Protein AF-A0A7V3WL58-F1 (afdb_monomer)

Structure (mmCIF, N/CA/C/O backbone):
data_AF-A0A7V3WL58-F1
#
_entry.id   AF-A0A7V3WL58-F1
#
loop_
_atom_site.group_PDB
_atom_site.id
_atom_site.type_symbol
_atom_site.label_atom_id
_atom_site.label_alt_id
_atom_site.label_comp_id
_atom_site.label_asym_id
_atom_site.label_entity_id
_atom_site.label_seq_id
_atom_site.pdbx_PDB_ins_code
_atom_site.Cartn_x
_atom_site.Cartn_y
_atom_site.Cartn_z
_atom_site.occupancy
_atom_site.B_iso_or_equiv
_atom_site.auth_seq_id
_atom_site.auth_comp_id
_atom_site.auth_asym_id
_atom_site.auth_atom_id
_atom_site.pdbx_PDB_model_num
ATOM 1 N N . ARG A 1 1 ? -22.815 6.608 0.522 1.00 66.00 1 ARG A N 1
ATOM 2 C CA . ARG A 1 1 ? -21.906 5.431 0.589 1.00 66.00 1 ARG A CA 1
ATOM 3 C C . ARG A 1 1 ? -20.688 5.602 -0.325 1.00 66.00 1 ARG A C 1
ATOM 5 O O . ARG A 1 1 ? -19.586 5.426 0.164 1.00 66.00 1 ARG A O 1
ATOM 12 N N . PHE A 1 2 ? -20.859 6.045 -1.577 1.00 77.19 2 PHE A N 1
ATOM 13 C CA . PHE A 1 2 ? -19.754 6.293 -2.523 1.00 77.19 2 PHE A CA 1
ATOM 14 C C . PHE A 1 2 ? -18.771 7.407 -2.121 1.00 77.19 2 PHE A C 1
ATOM 16 O O . PHE A 1 2 ? -17.577 7.251 -2.339 1.00 77.19 2 PHE A O 1
ATOM 23 N N . LEU A 1 3 ? -19.230 8.479 -1.459 1.00 82.94 3 LEU A N 1
ATOM 24 C CA . LEU A 1 3 ? -18.345 9.570 -1.007 1.00 82.94 3 LEU A CA 1
ATOM 25 C C . LEU A 1 3 ? -17.207 9.081 -0.095 1.00 82.94 3 LEU A C 1
ATOM 27 O O . LEU A 1 3 ? -16.064 9.484 -0.263 1.00 82.94 3 LEU A O 1
ATOM 31 N N . TRP A 1 4 ? -17.497 8.147 0.813 1.00 80.75 4 TRP A N 1
ATOM 32 C CA . TRP A 1 4 ? -16.501 7.554 1.714 1.00 80.75 4 TRP A CA 1
ATOM 33 C C . TRP A 1 4 ? -15.474 6.678 0.978 1.00 80.75 4 TRP A C 1
ATOM 35 O O . TRP A 1 4 ? -14.332 6.566 1.408 1.00 80.75 4 TRP A O 1
ATOM 45 N N . VAL A 1 5 ? -15.875 6.072 -0.144 1.00 82.06 5 VAL A N 1
ATOM 46 C CA . VAL A 1 5 ? -15.001 5.259 -1.007 1.00 82.06 5 VAL A CA 1
ATOM 47 C C . VAL A 1 5 ? -14.075 6.153 -1.836 1.00 82.06 5 VAL A C 1
ATOM 49 O O . VAL A 1 5 ? -12.907 5.824 -2.019 1.00 82.06 5 VAL A O 1
ATOM 52 N N . GLY A 1 6 ? -14.566 7.307 -2.298 1.00 83.81 6 GLY A N 1
ATOM 53 C CA . GLY A 1 6 ? -13.726 8.315 -2.952 1.00 83.81 6 GLY A CA 1
ATOM 54 C C . G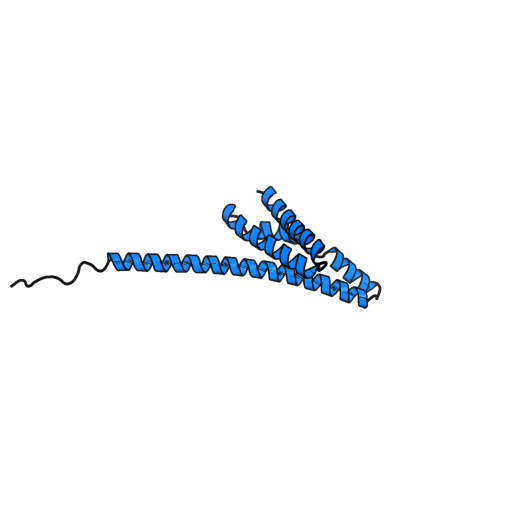LY A 1 6 ? -12.736 8.962 -1.981 1.00 83.81 6 GLY A C 1
ATOM 55 O O . GLY A 1 6 ? -11.574 9.174 -2.325 1.00 83.81 6 GLY A O 1
ATOM 56 N N . LEU A 1 7 ? -13.166 9.202 -0.738 1.00 86.38 7 LEU A N 1
ATOM 57 C CA . LEU A 1 7 ? -12.316 9.798 0.289 1.00 86.38 7 LEU A CA 1
ATOM 58 C C . LEU A 1 7 ? -11.149 8.884 0.690 1.00 86.38 7 LEU A C 1
ATOM 60 O O . LEU A 1 7 ? -10.077 9.396 0.993 1.00 86.38 7 LEU A O 1
ATOM 64 N N . SER A 1 8 ? -11.308 7.554 0.644 1.00 86.69 8 SER A N 1
ATOM 65 C CA . SER A 1 8 ? -10.185 6.636 0.891 1.00 86.69 8 SER A CA 1
ATOM 66 C C . SER A 1 8 ? -9.109 6.726 -0.195 1.00 86.69 8 SER A C 1
ATOM 68 O O . SER A 1 8 ? -7.924 6.719 0.133 1.00 86.69 8 SER A O 1
ATOM 70 N N . GLY A 1 9 ? -9.510 6.873 -1.463 1.00 86.88 9 GLY A N 1
ATOM 71 C CA . GLY A 1 9 ? -8.610 7.137 -2.593 1.00 86.88 9 GLY A CA 1
ATOM 72 C C . GLY A 1 9 ? -7.857 8.452 -2.434 1.00 86.88 9 GLY A C 1
ATOM 73 O O . GLY A 1 9 ? -6.629 8.480 -2.503 1.00 86.88 9 GLY A O 1
ATOM 74 N N . ALA A 1 10 ? -8.591 9.527 -2.138 1.00 89.25 10 ALA A N 1
ATOM 75 C CA . ALA A 1 10 ? -8.005 10.842 -1.902 1.00 89.25 10 ALA A CA 1
ATOM 76 C C . ALA A 1 10 ? -7.038 10.834 -0.708 1.00 89.25 10 ALA A C 1
ATOM 78 O O . ALA A 1 10 ? -5.959 11.410 -0.797 1.00 89.25 10 ALA A O 1
ATOM 79 N N . LEU A 1 11 ? -7.389 10.148 0.383 1.00 89.69 11 LEU A N 1
ATOM 80 C CA . LEU A 1 11 ? -6.540 10.032 1.567 1.00 89.69 11 LEU A CA 1
ATOM 81 C C . LEU A 1 11 ? -5.258 9.247 1.270 1.00 89.69 11 LEU A C 1
ATOM 83 O O . LEU A 1 11 ? -4.177 9.683 1.658 1.00 89.69 11 LEU A O 1
ATOM 87 N N . GLY A 1 12 ? -5.367 8.116 0.569 1.00 88.50 12 GLY A N 1
ATOM 88 C CA . GLY A 1 12 ? -4.209 7.316 0.173 1.00 88.50 12 GLY A CA 1
ATOM 89 C C . GLY A 1 12 ? -3.239 8.113 -0.690 1.00 88.50 12 GLY A C 1
ATOM 90 O O . GLY A 1 12 ? -2.045 8.168 -0.388 1.00 88.50 12 GLY A O 1
ATOM 91 N N . TRP A 1 13 ? -3.763 8.791 -1.714 1.00 89.12 13 TRP A N 1
ATOM 92 C CA . TRP A 1 13 ? -2.964 9.660 -2.573 1.00 89.12 13 TRP A CA 1
ATOM 93 C C . TRP A 1 13 ? -2.369 10.846 -1.813 1.00 89.12 13 TRP A C 1
ATOM 95 O O . TRP A 1 13 ? -1.202 11.165 -2.007 1.00 89.12 13 TRP A O 1
ATOM 105 N N . PHE A 1 14 ? -3.136 11.485 -0.928 1.00 91.31 14 PHE A N 1
ATOM 106 C CA . PHE A 1 14 ? -2.663 12.621 -0.140 1.00 91.31 14 PHE A CA 1
ATOM 107 C C . PHE A 1 14 ? -1.478 12.233 0.748 1.00 91.31 14 PHE A C 1
ATOM 109 O O . PHE A 1 14 ? -0.459 12.919 0.744 1.00 91.31 14 PHE A O 1
ATOM 116 N N . VAL A 1 15 ? -1.577 11.106 1.458 1.00 90.19 15 VAL A N 1
ATOM 117 C CA . VAL A 1 15 ? -0.481 10.595 2.294 1.00 90.19 15 VAL A CA 1
ATOM 118 C C . VAL A 1 15 ? 0.738 10.259 1.440 1.00 90.19 15 VAL A C 1
ATOM 120 O O . VAL A 1 15 ? 1.848 10.649 1.797 1.00 90.19 15 VAL A O 1
ATOM 123 N N . TYR A 1 16 ? 0.534 9.595 0.300 1.00 90.81 16 TYR A N 1
ATOM 124 C CA . TYR A 1 16 ? 1.605 9.308 -0.651 1.00 90.81 16 TYR A CA 1
ATOM 125 C C . TYR A 1 16 ? 2.295 10.592 -1.141 1.00 90.81 16 TYR A C 1
ATOM 127 O O . TYR A 1 16 ? 3.511 10.714 -1.030 1.00 90.81 16 TYR A O 1
ATOM 135 N N . ALA A 1 17 ? 1.534 11.571 -1.634 1.00 88.25 17 ALA A N 1
ATOM 136 C CA . ALA A 1 17 ? 2.062 12.808 -2.205 1.00 88.25 17 ALA A CA 1
ATOM 137 C C . ALA A 1 17 ? 2.790 13.670 -1.164 1.00 88.25 17 ALA A C 1
ATOM 139 O O . ALA A 1 17 ? 3.820 14.278 -1.472 1.00 88.25 17 ALA A O 1
ATOM 140 N N . TRP A 1 18 ? 2.273 13.698 0.067 1.00 89.88 18 TRP A N 1
ATOM 141 C CA . TRP A 1 18 ? 2.881 14.411 1.184 1.00 89.88 18 TRP A CA 1
ATOM 142 C C . TRP A 1 18 ? 4.226 13.797 1.577 1.00 89.88 18 TRP A C 1
ATOM 144 O O . TRP A 1 18 ? 5.226 14.505 1.671 1.00 89.88 18 TRP A O 1
ATOM 154 N N . LEU A 1 19 ? 4.279 12.473 1.760 1.00 88.00 19 LEU A N 1
ATOM 155 C CA . LEU A 1 19 ? 5.527 11.793 2.116 1.00 88.00 19 LEU A CA 1
ATOM 156 C C . LEU A 1 19 ? 6.543 11.814 0.978 1.00 88.00 19 LEU A C 1
ATOM 158 O O . LEU A 1 19 ? 7.729 12.018 1.231 1.00 88.00 19 LEU A O 1
ATOM 162 N N . ASN A 1 20 ? 6.086 11.675 -0.265 1.00 89.31 20 ASN A N 1
ATOM 163 C CA . ASN A 1 20 ? 6.979 11.695 -1.413 1.00 89.31 20 ASN A CA 1
ATOM 164 C C . ASN A 1 20 ? 7.661 13.062 -1.568 1.00 89.31 20 ASN A C 1
ATOM 166 O O . ASN A 1 20 ? 8.840 13.111 -1.901 1.00 89.31 20 ASN A O 1
ATOM 170 N N . ASN A 1 21 ? 6.968 14.159 -1.238 1.00 86.81 21 ASN A N 1
ATOM 171 C CA . ASN A 1 21 ? 7.574 15.495 -1.212 1.00 86.81 21 ASN A CA 1
ATOM 172 C C . ASN A 1 21 ? 8.691 15.636 -0.167 1.00 86.81 21 ASN A C 1
ATOM 174 O O . ASN A 1 21 ? 9.647 16.368 -0.394 1.00 86.81 21 ASN A O 1
ATOM 178 N N . ILE A 1 22 ? 8.578 14.956 0.976 1.00 87.19 22 ILE A N 1
ATOM 17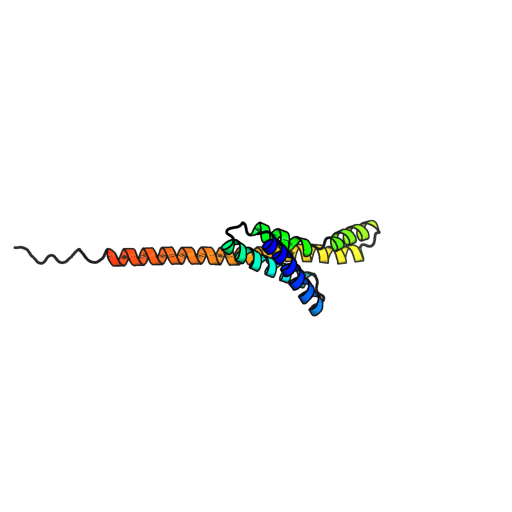9 C CA . ILE A 1 22 ? 9.540 15.093 2.079 1.00 87.19 22 ILE A CA 1
ATOM 180 C C . ILE A 1 22 ? 10.722 14.142 1.896 1.00 87.19 22 ILE A C 1
ATOM 182 O O . ILE A 1 22 ? 11.872 14.528 2.078 1.00 87.19 22 ILE A O 1
ATOM 186 N N . THR A 1 23 ? 10.445 12.877 1.584 1.00 85.12 23 THR A N 1
ATOM 187 C CA . THR A 1 23 ? 11.458 11.815 1.589 1.00 85.12 23 THR A CA 1
ATOM 188 C C . THR A 1 23 ? 12.061 11.582 0.204 1.00 85.12 23 THR A C 1
ATOM 190 O O . THR A 1 23 ? 13.157 11.041 0.120 1.00 85.12 23 THR A O 1
ATOM 193 N N . SER A 1 24 ? 11.377 11.973 -0.882 1.00 84.38 24 SER A N 1
ATOM 194 C CA . SER A 1 24 ? 11.751 11.637 -2.272 1.00 84.38 24 SER A CA 1
ATOM 195 C C . SER A 1 24 ? 11.930 10.130 -2.523 1.00 84.38 24 SER A C 1
ATOM 197 O O . SER A 1 24 ? 12.608 9.723 -3.461 1.00 84.38 24 SER A O 1
ATOM 199 N N . GLN A 1 25 ? 11.334 9.289 -1.671 1.00 88.75 25 GLN A N 1
ATOM 200 C CA . GLN A 1 25 ? 11.415 7.832 -1.750 1.00 88.75 25 GLN A CA 1
ATOM 201 C C . GLN A 1 25 ? 10.034 7.262 -2.059 1.00 88.75 25 GLN A C 1
ATOM 203 O O . GLN A 1 25 ? 9.164 7.194 -1.182 1.00 88.75 25 GLN A O 1
ATOM 208 N N . VAL A 1 26 ? 9.849 6.813 -3.299 1.00 89.69 26 VAL A N 1
ATOM 209 C CA . VAL A 1 26 ? 8.559 6.330 -3.811 1.00 89.69 26 VAL A CA 1
ATOM 210 C C . VAL A 1 26 ? 8.078 5.108 -3.031 1.00 89.69 26 VAL A C 1
ATOM 212 O O . VAL A 1 26 ? 6.955 5.098 -2.537 1.00 89.69 26 VAL A O 1
ATOM 215 N N . ILE A 1 27 ? 8.950 4.120 -2.807 1.00 92.94 27 ILE A N 1
ATOM 216 C CA . ILE A 1 27 ? 8.594 2.860 -2.130 1.00 92.94 27 ILE A CA 1
ATOM 217 C C . ILE A 1 27 ? 8.085 3.107 -0.700 1.00 92.94 27 ILE A C 1
ATOM 219 O O . ILE A 1 27 ? 7.050 2.568 -0.302 1.00 92.94 27 ILE A O 1
ATOM 223 N N . LEU A 1 28 ? 8.787 3.943 0.074 1.00 91.50 28 LEU A N 1
ATOM 224 C CA . LEU A 1 28 ? 8.398 4.274 1.451 1.00 91.50 28 LEU A CA 1
ATOM 225 C C . LEU A 1 28 ? 7.096 5.077 1.495 1.00 91.50 28 LEU A C 1
ATOM 227 O O . LEU A 1 28 ? 6.233 4.817 2.334 1.00 91.50 28 LEU A O 1
ATOM 231 N N . SER A 1 29 ? 6.932 6.019 0.567 1.00 92.06 29 SER A N 1
ATOM 232 C CA . SER A 1 29 ? 5.716 6.827 0.455 1.00 92.06 29 SER A CA 1
ATOM 233 C C . SER A 1 29 ? 4.508 5.959 0.103 1.00 92.06 29 SER A C 1
ATOM 235 O O . SER A 1 29 ? 3.439 6.099 0.702 1.00 92.06 29 SER A O 1
ATOM 237 N N . THR A 1 30 ? 4.689 5.001 -0.808 1.00 93.31 30 THR A N 1
ATOM 238 C CA . THR A 1 30 ? 3.665 4.026 -1.188 1.00 93.31 30 THR A CA 1
ATOM 239 C C . THR A 1 30 ? 3.320 3.096 -0.024 1.00 93.31 30 THR A C 1
ATOM 241 O O . THR A 1 30 ? 2.138 2.852 0.226 1.00 93.31 30 THR A O 1
ATOM 244 N N . PHE A 1 31 ? 4.310 2.627 0.745 1.00 94.62 31 PHE A N 1
ATOM 245 C CA . PHE A 1 31 ? 4.067 1.833 1.956 1.00 94.62 31 PHE A CA 1
ATOM 246 C C . PHE A 1 31 ? 3.189 2.591 2.961 1.00 94.62 31 PHE A C 1
ATOM 248 O O . PHE A 1 31 ? 2.177 2.071 3.435 1.00 94.62 31 PHE A O 1
ATOM 255 N N . ALA A 1 32 ? 3.550 3.838 3.262 1.00 93.25 32 ALA A N 1
ATOM 256 C CA . ALA A 1 32 ? 2.819 4.661 4.215 1.00 93.25 32 ALA A CA 1
ATOM 257 C C . ALA A 1 32 ? 1.395 4.985 3.737 1.00 93.25 32 ALA A C 1
ATOM 259 O O . ALA A 1 32 ? 0.448 4.914 4.525 1.00 93.25 32 ALA A O 1
ATOM 260 N N . GLY A 1 33 ? 1.221 5.274 2.444 1.00 92.88 33 GLY A N 1
ATOM 261 C CA . GLY A 1 33 ? -0.101 5.454 1.849 1.00 92.88 33 GLY A CA 1
ATOM 262 C C . GLY A 1 33 ? -0.955 4.183 1.939 1.00 92.88 33 GLY A C 1
ATOM 263 O O . GLY A 1 33 ? -2.118 4.254 2.337 1.00 92.88 33 GLY A O 1
ATOM 264 N N . ALA A 1 34 ? -0.378 3.006 1.673 1.00 93.75 34 ALA A N 1
ATOM 265 C CA . ALA A 1 34 ? -1.078 1.725 1.794 1.00 93.75 34 ALA A CA 1
ATOM 266 C C . ALA A 1 34 ? -1.491 1.422 3.245 1.00 93.75 34 ALA A C 1
ATOM 268 O O . ALA A 1 34 ? -2.608 0.961 3.492 1.00 93.75 34 ALA A O 1
ATOM 269 N N . VAL A 1 35 ? -0.629 1.741 4.215 1.00 94.12 35 VAL A N 1
ATOM 270 C CA . VAL A 1 35 ? -0.940 1.657 5.649 1.00 94.12 35 VAL A CA 1
ATOM 271 C C . VAL A 1 35 ? -2.102 2.585 6.016 1.00 94.12 35 VAL A C 1
ATOM 273 O O . VAL A 1 35 ? -3.049 2.148 6.676 1.00 94.12 35 VAL A O 1
ATOM 276 N N . ALA A 1 36 ? -2.081 3.838 5.559 1.00 93.19 36 ALA A N 1
ATOM 277 C CA . ALA A 1 36 ? -3.155 4.796 5.815 1.00 93.19 36 ALA A CA 1
ATOM 278 C C . ALA A 1 36 ? -4.496 4.323 5.227 1.00 93.19 36 ALA A C 1
ATOM 280 O O . ALA A 1 36 ? -5.515 4.321 5.926 1.00 93.19 36 ALA A O 1
ATOM 281 N N . VAL A 1 37 ? -4.487 3.841 3.978 1.00 93.12 37 VAL A N 1
ATOM 282 C CA . VAL A 1 37 ? -5.660 3.243 3.322 1.00 93.12 37 VAL A CA 1
ATOM 283 C C . VAL A 1 37 ? -6.163 2.032 4.102 1.00 93.12 37 VAL A C 1
ATOM 285 O O . VAL A 1 37 ? -7.369 1.918 4.328 1.00 93.12 37 VAL A O 1
ATOM 288 N N . GLY A 1 38 ? -5.272 1.145 4.549 1.00 91.50 38 GLY A N 1
ATOM 289 C CA . GLY A 1 38 ? -5.633 -0.028 5.345 1.00 91.50 38 GLY A CA 1
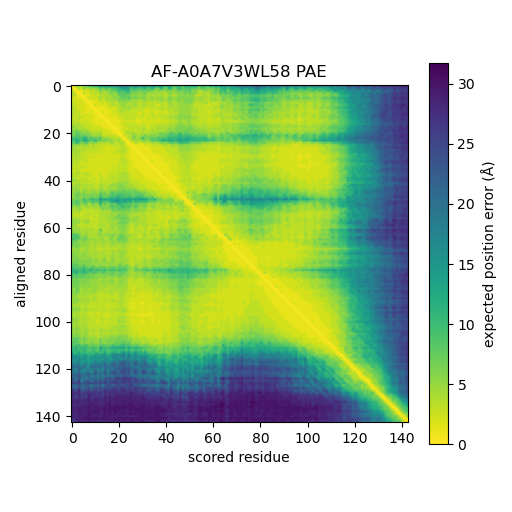ATOM 290 C C . GLY A 1 38 ? -6.322 0.352 6.656 1.00 91.50 38 GLY A C 1
ATOM 291 O O . GLY A 1 38 ? -7.384 -0.186 6.978 1.00 91.50 38 GLY A O 1
ATOM 292 N N . ILE A 1 39 ? -5.765 1.321 7.393 1.00 91.50 39 ILE A N 1
ATOM 293 C CA . ILE A 1 39 ? -6.324 1.779 8.677 1.00 91.50 39 ILE A CA 1
ATOM 294 C C . ILE A 1 39 ? -7.706 2.392 8.459 1.00 91.50 39 ILE A C 1
ATOM 296 O O . ILE A 1 39 ? -8.649 2.079 9.194 1.00 91.50 39 ILE A O 1
ATOM 300 N N . TYR A 1 40 ? -7.835 3.236 7.436 1.00 90.25 40 TYR A N 1
ATOM 301 C CA . TYR A 1 40 ? -9.101 3.862 7.081 1.00 90.25 40 TYR A CA 1
ATOM 302 C C . TYR A 1 40 ? -10.152 2.819 6.682 1.00 90.25 40 TYR A C 1
ATOM 304 O O . TYR A 1 40 ? -11.280 2.850 7.177 1.00 90.25 40 TYR A O 1
ATOM 312 N N . SER A 1 41 ? -9.764 1.851 5.850 1.00 89.88 41 SER A N 1
ATOM 313 C CA . SER A 1 41 ? -10.645 0.795 5.343 1.00 89.88 41 SER A CA 1
ATOM 314 C C . SER A 1 41 ? -11.199 -0.082 6.461 1.00 89.88 41 SER A C 1
ATOM 316 O O . SER A 1 41 ? -12.406 -0.309 6.527 1.00 89.88 41 SER A O 1
ATOM 318 N N . GLU A 1 42 ? -10.341 -0.547 7.370 1.00 88.62 42 GLU A N 1
ATOM 319 C CA . GLU A 1 42 ? -10.748 -1.385 8.505 1.00 88.62 42 GLU A CA 1
ATOM 320 C C . GLU A 1 42 ? -11.599 -0.614 9.525 1.00 88.62 42 GLU A C 1
ATOM 322 O O . GLU A 1 42 ? -12.525 -1.169 10.127 1.00 88.62 42 GLU A O 1
ATOM 327 N N . SER A 1 43 ? -11.327 0.680 9.704 1.00 86.69 43 SER A N 1
ATOM 328 C CA . SER A 1 43 ? -12.106 1.539 10.603 1.00 86.69 43 SER A CA 1
ATOM 329 C C . SER A 1 43 ? -13.503 1.810 10.041 1.00 86.69 43 SER A C 1
ATOM 331 O O . SER A 1 43 ? -14.505 1.604 10.733 1.00 86.69 43 SER A O 1
ATOM 333 N N . MET A 1 44 ? -13.595 2.198 8.767 1.00 83.62 44 MET A N 1
ATOM 334 C CA . MET A 1 44 ? -14.874 2.502 8.118 1.00 83.62 44 MET A CA 1
ATOM 335 C C . MET A 1 44 ? -15.712 1.260 7.830 1.00 83.62 44 MET A C 1
ATOM 337 O O . MET A 1 44 ? -16.939 1.336 7.895 1.00 83.62 44 MET A O 1
ATOM 341 N N . ALA A 1 45 ? -15.094 0.097 7.613 1.00 86.06 45 ALA A N 1
ATOM 342 C CA . ALA A 1 45 ? -15.813 -1.172 7.495 1.00 86.06 45 ALA A CA 1
ATOM 343 C C . ALA A 1 45 ? -16.686 -1.469 8.725 1.00 86.06 45 ALA A C 1
ATOM 345 O O . ALA A 1 45 ? -17.807 -1.966 8.587 1.00 86.06 45 ALA A O 1
ATOM 346 N N . ARG A 1 46 ? -16.210 -1.109 9.925 1.00 79.50 46 ARG A N 1
ATOM 347 C CA . ARG A 1 46 ? -16.954 -1.285 11.184 1.00 79.50 46 ARG A CA 1
ATOM 348 C C . ARG A 1 46 ? -18.110 -0.301 11.316 1.00 79.50 46 ARG A C 1
ATOM 350 O O . ARG A 1 46 ? -19.171 -0.683 11.800 1.00 79.50 46 ARG A O 1
ATOM 357 N N . ILE A 1 47 ? -17.911 0.937 10.869 1.00 80.25 47 ILE A N 1
ATOM 358 C CA . ILE A 1 47 ? -18.918 2.001 10.954 1.00 80.25 47 ILE A CA 1
ATOM 359 C C . ILE A 1 47 ? -20.036 1.767 9.929 1.00 80.25 47 ILE A C 1
ATOM 361 O O . ILE A 1 47 ? -21.214 1.820 10.271 1.00 80.25 47 ILE A O 1
ATOM 365 N N . LEU A 1 48 ? -19.682 1.447 8.680 1.00 79.38 48 LEU A N 1
ATOM 366 C CA . LEU A 1 48 ? -20.631 1.291 7.572 1.00 79.38 48 LEU A CA 1
ATOM 367 C C . LEU A 1 48 ? -21.120 -0.153 7.357 1.00 79.38 48 LEU A C 1
ATOM 369 O O . LEU A 1 48 ? -21.809 -0.405 6.365 1.00 79.38 48 LEU A O 1
ATOM 373 N N . LYS A 1 49 ? -20.753 -1.108 8.231 1.00 79.62 49 LYS A N 1
ATOM 374 C CA . LYS A 1 49 ? -21.084 -2.549 8.115 1.00 79.62 49 LYS A CA 1
ATOM 375 C C . LYS A 1 49 ? -20.878 -3.086 6.691 1.00 79.62 49 LYS A C 1
ATOM 377 O O . LYS A 1 49 ? -21.718 -3.790 6.137 1.00 79.62 49 LYS A O 1
ATOM 382 N N . SER A 1 50 ? -19.781 -2.671 6.069 1.00 80.19 50 SER A N 1
ATOM 383 C CA . SER A 1 50 ? -19.468 -2.950 4.667 1.00 80.19 50 SER A CA 1
ATOM 384 C C . SER A 1 50 ? -18.129 -3.679 4.573 1.00 80.19 50 SER A C 1
ATOM 386 O O . SER A 1 50 ? -17.279 -3.459 5.437 1.00 80.19 50 SER A O 1
ATOM 388 N N . PRO A 1 51 ? -17.906 -4.521 3.547 1.00 79.94 51 PRO A N 1
ATOM 389 C CA . PRO A 1 51 ? -16.617 -5.184 3.355 1.00 79.94 51 PRO A CA 1
ATOM 390 C C . PRO A 1 51 ? -15.474 -4.160 3.272 1.00 79.94 51 PRO A C 1
ATOM 392 O O . PRO A 1 51 ? -15.558 -3.213 2.486 1.00 79.94 51 PRO A O 1
ATOM 395 N N . SER A 1 52 ? -14.404 -4.347 4.058 1.00 83.88 52 SER A N 1
AT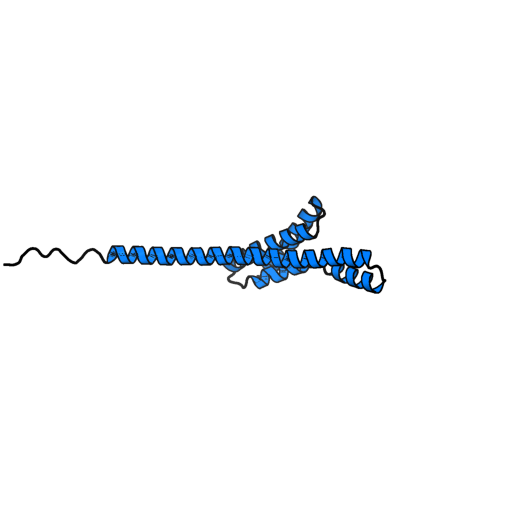OM 396 C CA . SER A 1 52 ? -13.232 -3.449 4.066 1.00 83.88 52 SER A CA 1
ATOM 397 C C . SER A 1 52 ? -12.545 -3.370 2.703 1.00 83.88 52 SER A C 1
ATOM 399 O O . SER A 1 52 ? -12.020 -2.320 2.333 1.00 83.88 52 SER A O 1
ATOM 401 N N . THR A 1 53 ? -12.655 -4.433 1.906 1.00 84.38 53 THR A N 1
ATOM 402 C CA . THR A 1 53 ? -12.147 -4.527 0.535 1.00 84.38 53 THR A CA 1
ATOM 403 C C . THR A 1 53 ? -12.652 -3.417 -0.379 1.00 84.38 53 THR A C 1
ATOM 405 O O . THR A 1 53 ? -11.889 -2.967 -1.223 1.00 84.38 53 THR A O 1
ATOM 408 N N . ILE A 1 54 ? -13.883 -2.919 -0.206 1.00 86.94 54 ILE A N 1
ATOM 409 C CA . ILE A 1 54 ? -14.417 -1.847 -1.069 1.00 86.94 54 ILE A CA 1
ATOM 410 C C . ILE A 1 54 ? -13.608 -0.553 -0.890 1.00 86.94 54 ILE A C 1
ATOM 412 O O . ILE A 1 54 ? -13.303 0.123 -1.868 1.00 86.94 54 ILE A O 1
ATOM 416 N N . PHE A 1 55 ? -13.232 -0.231 0.350 1.00 86.12 55 PHE A N 1
ATOM 417 C CA . PHE A 1 55 ? -12.453 0.967 0.674 1.00 86.12 55 PHE A CA 1
ATOM 418 C C . PHE A 1 55 ? -10.968 0.801 0.355 1.00 86.12 55 PHE A C 1
ATOM 420 O O . PHE A 1 55 ? -10.316 1.769 -0.043 1.00 86.12 55 PHE A O 1
ATOM 427 N N . SER A 1 56 ? -10.441 -0.416 0.519 1.00 87.00 56 SER A N 1
ATOM 428 C CA . SER A 1 56 ? -9.042 -0.709 0.212 1.00 87.00 56 SER A CA 1
ATOM 429 C C . SER A 1 56 ? -8.795 -0.686 -1.289 1.00 87.00 56 SER A C 1
ATOM 431 O O . SER A 1 56 ? -7.858 -0.030 -1.723 1.00 87.00 56 SER A O 1
ATOM 433 N N . VAL A 1 57 ? -9.654 -1.316 -2.097 1.00 89.00 57 VAL A N 1
ATOM 434 C CA . VAL A 1 57 ? -9.489 -1.347 -3.560 1.00 89.00 57 VAL A CA 1
ATOM 435 C C . VAL A 1 57 ? -9.500 0.066 -4.149 1.00 89.00 57 VAL A C 1
ATOM 437 O O . VAL A 1 57 ? -8.598 0.397 -4.913 1.00 89.00 57 VAL A O 1
ATOM 440 N N . SER A 1 58 ? -10.444 0.930 -3.754 1.00 88.44 58 SER A N 1
ATOM 441 C CA . SER A 1 58 ? -10.463 2.323 -4.231 1.00 88.44 58 SER A CA 1
ATOM 442 C C . SER A 1 58 ? -9.260 3.138 -3.752 1.00 88.44 58 SER A C 1
ATOM 444 O O . SER A 1 58 ? -8.782 4.009 -4.474 1.00 88.44 58 SER A O 1
ATOM 446 N N . GLY A 1 59 ? -8.761 2.842 -2.550 1.00 86.31 59 GLY A N 1
ATOM 447 C CA . GLY A 1 59 ? -7.574 3.467 -1.978 1.00 86.31 59 GLY A CA 1
ATOM 448 C C . GLY A 1 59 ? -6.271 3.071 -2.668 1.00 86.31 59 GLY A C 1
ATOM 449 O O . GLY A 1 59 ? -5.370 3.892 -2.767 1.00 86.31 59 GLY A O 1
ATOM 450 N N . ILE A 1 60 ? -6.166 1.832 -3.154 1.00 90.44 60 ILE A N 1
ATOM 451 C CA . ILE A 1 60 ? -4.926 1.273 -3.714 1.00 90.44 60 ILE A CA 1
ATOM 452 C C . ILE A 1 60 ? -4.708 1.680 -5.169 1.00 90.44 60 ILE A C 1
ATOM 454 O O . ILE A 1 60 ? -3.563 1.894 -5.550 1.00 90.44 60 ILE A O 1
ATOM 458 N N . ILE A 1 61 ? -5.769 1.805 -5.975 1.00 89.81 61 ILE A N 1
ATOM 459 C CA . ILE A 1 61 ? -5.669 2.165 -7.403 1.00 89.81 61 ILE A CA 1
ATOM 460 C C . ILE A 1 61 ? -4.705 3.338 -7.674 1.00 89.81 61 ILE A C 1
ATOM 462 O O . ILE A 1 61 ? -3.829 3.170 -8.520 1.00 89.81 61 ILE A O 1
ATOM 466 N N . PRO A 1 62 ? -4.787 4.487 -6.972 1.00 86.06 62 PRO A N 1
ATOM 467 C CA . PRO A 1 62 ? -3.880 5.608 -7.226 1.00 86.06 62 PRO A CA 1
ATOM 468 C C . PRO A 1 62 ? -2.429 5.368 -6.769 1.00 86.06 62 PRO A C 1
ATOM 470 O O . PRO A 1 62 ? -1.538 6.092 -7.196 1.00 86.06 62 PRO A O 1
ATOM 473 N N . LEU A 1 63 ? -2.173 4.376 -5.911 1.00 86.31 63 LEU A N 1
ATOM 474 C CA . LEU A 1 63 ? -0.831 4.051 -5.409 1.00 86.31 63 LEU A CA 1
ATOM 475 C C . LEU A 1 63 ? -0.074 3.069 -6.310 1.00 86.31 63 LEU A C 1
ATOM 477 O O . LEU A 1 63 ? 1.139 2.918 -6.164 1.00 86.31 63 LEU A O 1
ATOM 481 N N . VAL A 1 64 ? -0.767 2.357 -7.202 1.00 88.00 64 VAL A N 1
ATOM 482 C CA . VAL A 1 64 ? -0.125 1.360 -8.062 1.00 88.00 64 VAL A CA 1
ATOM 483 C C . VAL A 1 64 ? 0.771 2.072 -9.086 1.00 88.00 64 VAL A C 1
ATOM 485 O O . VAL A 1 64 ? 0.282 2.923 -9.831 1.00 88.00 64 VAL A O 1
ATOM 488 N N . PRO A 1 65 ? 2.065 1.711 -9.191 1.00 88.56 65 PRO A N 1
ATOM 489 C CA . PRO A 1 65 ? 3.015 2.346 -10.107 1.00 88.56 65 PRO A CA 1
ATOM 490 C C . PRO A 1 65 ? 2.810 1.871 -11.560 1.00 88.56 65 PRO A C 1
ATOM 492 O O . PRO A 1 65 ? 3.680 1.236 -12.158 1.00 88.56 65 PRO A O 1
ATOM 495 N N . GLY A 1 66 ? 1.649 2.166 -12.150 1.00 88.38 66 GLY A N 1
ATOM 496 C CA . GLY A 1 66 ? 1.292 1.726 -13.505 1.00 88.38 66 GLY A CA 1
ATOM 497 C C . GLY A 1 66 ? 2.189 2.327 -14.592 1.00 88.38 66 GLY A C 1
ATOM 498 O O . GLY A 1 66 ? 2.682 1.605 -15.455 1.00 88.38 66 GLY A O 1
ATOM 499 N N . ILE A 1 67 ? 2.475 3.632 -14.509 1.00 89.06 67 ILE A N 1
ATOM 500 C CA . ILE A 1 67 ? 3.401 4.309 -15.435 1.00 89.06 67 ILE A CA 1
ATOM 501 C C . ILE A 1 67 ? 4.827 3.764 -15.287 1.00 89.06 67 ILE A C 1
ATOM 503 O O . ILE A 1 67 ? 5.502 3.539 -16.285 1.00 89.06 67 ILE A O 1
ATOM 507 N N . GLY A 1 68 ? 5.273 3.480 -14.059 1.00 91.19 68 GLY A N 1
ATOM 508 C CA . GLY A 1 68 ? 6.574 2.849 -13.822 1.00 91.19 68 GLY A CA 1
ATOM 509 C C . GLY A 1 68 ? 6.672 1.466 -14.472 1.00 91.19 68 GLY A C 1
ATOM 510 O O . GLY A 1 68 ? 7.694 1.139 -15.077 1.00 91.19 68 GLY A O 1
ATOM 511 N N . ALA A 1 69 ? 5.598 0.671 -14.406 1.00 92.94 69 ALA A N 1
ATOM 512 C CA . ALA A 1 69 ? 5.543 -0.650 -15.028 1.00 92.94 69 ALA A CA 1
ATOM 513 C C . ALA A 1 69 ? 5.605 -0.556 -16.560 1.00 92.94 69 ALA A C 1
ATOM 515 O O . ALA A 1 69 ? 6.377 -1.279 -17.190 1.00 92.94 69 ALA A O 1
ATOM 516 N N . TYR A 1 70 ? 4.854 0.380 -17.149 1.00 95.12 70 TYR A N 1
ATOM 517 C CA . TYR A 1 70 ? 4.918 0.661 -18.583 1.00 95.12 70 TYR A CA 1
ATOM 518 C C . TYR A 1 70 ? 6.327 1.092 -19.014 1.00 95.12 70 TYR A C 1
ATOM 520 O O . TYR A 1 70 ? 6.894 0.511 -19.937 1.00 95.12 70 TYR A O 1
ATOM 528 N N . ASN A 1 71 ? 6.935 2.041 -18.295 1.00 93.25 71 ASN A N 1
ATOM 529 C CA . ASN A 1 71 ? 8.288 2.521 -18.584 1.00 93.25 71 ASN A CA 1
ATOM 530 C C . ASN A 1 71 ? 9.330 1.403 -18.467 1.00 93.25 71 ASN A C 1
ATOM 532 O O . ASN A 1 71 ? 10.258 1.336 -19.265 1.00 93.25 71 ASN A O 1
ATOM 536 N N . THR A 1 72 ? 9.165 0.499 -17.500 1.00 94.31 72 THR A N 1
ATOM 537 C CA . THR A 1 72 ? 10.032 -0.676 -17.344 1.00 94.31 72 THR A CA 1
ATOM 538 C C . THR A 1 72 ? 9.984 -1.559 -18.588 1.00 94.31 72 THR A C 1
ATOM 540 O O . THR A 1 72 ? 11.031 -1.878 -19.148 1.00 94.31 72 THR A O 1
ATOM 543 N N . ALA A 1 73 ? 8.780 -1.913 -19.049 1.00 94.81 73 ALA A N 1
ATOM 544 C CA . ALA A 1 73 ? 8.605 -2.719 -20.254 1.00 94.81 73 ALA A CA 1
ATOM 545 C C . ALA A 1 73 ? 9.167 -2.009 -21.496 1.00 94.81 73 ALA A C 1
ATOM 547 O O . ALA A 1 73 ? 9.855 -2.636 -22.300 1.00 94.81 73 ALA A O 1
ATOM 548 N N . MET A 1 74 ? 8.943 -0.697 -21.613 1.00 96.00 74 MET A N 1
ATOM 549 C CA . MET A 1 74 ? 9.476 0.110 -22.710 1.00 96.00 74 MET A CA 1
ATOM 550 C C . MET A 1 74 ? 11.010 0.086 -22.735 1.00 96.00 74 MET A C 1
ATOM 552 O O . MET A 1 74 ? 11.602 -0.273 -23.749 1.00 96.00 74 MET A O 1
ATOM 556 N N . HIS A 1 75 ? 11.665 0.358 -21.602 1.00 93.81 75 HIS A N 1
ATOM 557 C CA . HIS A 1 75 ? 13.126 0.326 -21.505 1.00 93.81 75 HIS A CA 1
ATOM 558 C C . HIS A 1 75 ? 13.715 -1.062 -21.807 1.00 93.81 75 HIS A C 1
ATOM 560 O O . HIS A 1 75 ? 14.824 -1.147 -22.336 1.00 93.81 75 HIS A O 1
ATOM 566 N N . MET A 1 76 ? 12.997 -2.149 -21.492 1.00 93.88 76 MET A N 1
ATOM 567 C CA . MET A 1 76 ? 13.418 -3.504 -21.869 1.00 93.88 76 MET A CA 1
ATOM 568 C C . MET A 1 76 ? 13.399 -3.704 -23.386 1.00 93.88 76 MET A C 1
ATOM 570 O O . MET A 1 76 ? 14.354 -4.254 -23.932 1.00 93.88 76 MET A O 1
ATOM 574 N N . VAL A 1 77 ? 12.339 -3.251 -24.062 1.00 96.44 77 VAL A N 1
ATOM 575 C CA . VAL A 1 77 ? 12.200 -3.359 -25.526 1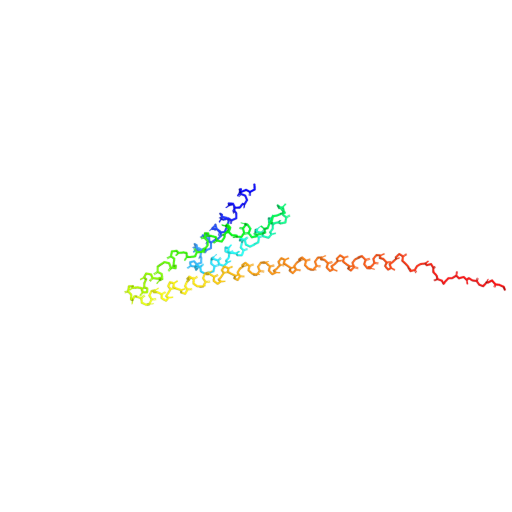.00 96.44 77 VAL A CA 1
ATOM 576 C C . VAL A 1 77 ? 13.234 -2.493 -26.248 1.00 96.44 77 VAL A C 1
ATOM 578 O O . VAL A 1 77 ? 13.802 -2.920 -27.249 1.00 96.44 77 VAL A O 1
ATOM 581 N N . GLU A 1 78 ? 13.537 -1.313 -25.712 1.00 94.94 78 GLU A N 1
ATOM 582 C CA . GLU A 1 78 ? 14.564 -0.402 -26.238 1.00 94.94 78 GLU A CA 1
ATOM 583 C C . GLU A 1 78 ? 16.008 -0.882 -25.982 1.00 94.94 78 GLU A C 1
ATOM 585 O O . GLU A 1 78 ? 16.964 -0.226 -26.394 1.00 94.94 78 GLU A O 1
ATOM 590 N N . GLY A 1 79 ? 16.198 -2.004 -25.277 1.00 93.44 79 GLY A N 1
ATOM 591 C CA . GLY A 1 79 ? 17.520 -2.534 -24.929 1.00 93.44 79 GLY A CA 1
ATOM 592 C C . GLY A 1 79 ? 18.236 -1.761 -23.814 1.00 93.44 79 GLY A C 1
ATOM 593 O O . GLY A 1 79 ? 19.393 -2.052 -23.503 1.00 93.44 79 GLY A O 1
ATOM 594 N N . ASN A 1 80 ? 17.569 -0.804 -23.161 1.00 94.19 80 ASN A N 1
ATOM 595 C CA . ASN A 1 80 ? 18.123 -0.045 -22.042 1.00 94.19 80 ASN A CA 1
ATOM 596 C C . ASN A 1 80 ? 17.936 -0.792 -20.712 1.00 94.19 80 ASN A C 1
ATOM 598 O O . ASN A 1 80 ? 17.157 -0.397 -19.840 1.00 94.19 80 ASN A O 1
ATOM 602 N N . VAL A 1 81 ? 18.689 -1.882 -20.550 1.00 92.19 81 VAL A N 1
ATOM 603 C CA . VAL A 1 81 ? 18.589 -2.779 -19.387 1.00 92.19 81 VAL A CA 1
ATOM 604 C C . VAL A 1 81 ? 18.849 -2.047 -18.065 1.00 92.19 81 VAL A C 1
ATOM 606 O O . VAL A 1 81 ? 18.177 -2.317 -17.076 1.00 92.19 81 VAL A O 1
ATOM 609 N N . SER A 1 82 ? 19.769 -1.078 -18.042 1.00 94.00 82 SER A N 1
ATOM 610 C CA . SER A 1 82 ? 20.088 -0.317 -16.825 1.00 94.00 82 SER A CA 1
ATOM 611 C C . SER A 1 82 ? 18.871 0.452 -16.292 1.00 94.00 82 SER A C 1
ATOM 613 O O . SER A 1 82 ? 18.501 0.313 -15.123 1.00 94.00 82 SER A O 1
ATOM 615 N N . LYS A 1 83 ? 18.173 1.195 -17.164 1.00 92.62 83 LYS A N 1
ATOM 616 C CA . LYS A 1 83 ? 16.941 1.902 -16.781 1.00 92.62 83 LYS A CA 1
ATOM 617 C C . LYS A 1 83 ? 15.783 0.946 -16.511 1.00 92.62 83 LYS A C 1
ATOM 619 O O . LYS A 1 83 ? 15.010 1.187 -15.587 1.00 92.62 83 LYS A O 1
ATOM 624 N N . ALA A 1 84 ? 15.678 -0.137 -17.280 1.00 93.25 84 ALA A N 1
ATOM 625 C CA . ALA A 1 84 ? 14.662 -1.160 -17.066 1.00 93.25 84 ALA A CA 1
ATOM 626 C C . ALA A 1 84 ? 14.761 -1.777 -15.664 1.00 93.25 84 ALA A C 1
ATOM 628 O O . ALA A 1 84 ? 13.756 -1.885 -14.970 1.00 93.25 84 ALA A O 1
ATOM 629 N N . VAL A 1 85 ? 15.968 -2.124 -15.211 1.00 94.62 85 VAL A N 1
ATOM 630 C CA . VAL A 1 85 ? 16.179 -2.682 -13.868 1.00 94.62 85 VAL A CA 1
ATOM 631 C C . VAL A 1 85 ? 15.850 -1.651 -12.789 1.00 94.62 85 VAL A C 1
ATOM 633 O O . VAL A 1 85 ? 15.147 -1.988 -11.839 1.00 94.62 85 VAL A O 1
ATOM 636 N N . GLY A 1 86 ? 16.287 -0.397 -12.946 1.00 93.44 86 GLY A N 1
ATOM 637 C CA . GLY A 1 86 ? 15.974 0.674 -11.993 1.00 93.44 86 GLY A CA 1
ATOM 638 C C . GLY A 1 86 ? 14.467 0.879 -11.809 1.00 93.44 86 GLY A C 1
ATOM 639 O O . GLY A 1 86 ? 13.956 0.758 -10.694 1.00 93.44 86 GLY A O 1
ATOM 640 N N . SER A 1 87 ? 13.739 1.107 -12.907 1.00 92.69 87 SER A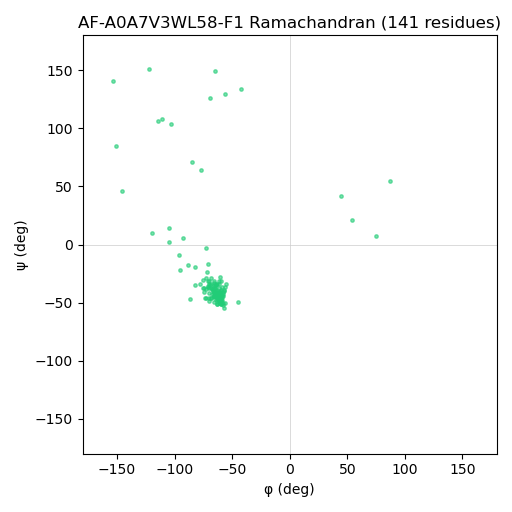 N 1
ATOM 641 C CA . SER A 1 87 ? 12.279 1.269 -12.868 1.00 92.69 87 SER A CA 1
ATOM 642 C C . SER A 1 87 ? 11.559 -0.011 -12.427 1.00 92.69 87 SER A C 1
ATOM 644 O O . SER A 1 87 ? 10.581 0.058 -11.684 1.00 92.69 87 SER A O 1
ATOM 646 N N . GLY A 1 88 ? 12.059 -1.187 -12.813 1.00 93.94 88 GLY A N 1
ATOM 647 C CA . GLY A 1 88 ? 11.476 -2.470 -12.428 1.00 93.94 88 GLY A CA 1
ATOM 648 C C . GLY A 1 88 ? 11.567 -2.737 -10.926 1.00 93.94 88 GLY A C 1
ATOM 649 O O . GLY A 1 88 ? 10.586 -3.174 -10.322 1.00 93.94 88 GLY A O 1
ATOM 650 N N . ILE A 1 89 ? 12.705 -2.420 -10.300 1.00 94.88 89 ILE A N 1
ATOM 651 C CA . ILE A 1 89 ? 12.879 -2.522 -8.843 1.00 94.88 89 ILE A CA 1
ATOM 652 C C . ILE A 1 89 ? 11.930 -1.564 -8.123 1.00 94.88 89 ILE A C 1
ATOM 654 O O . ILE A 1 89 ? 11.323 -1.947 -7.126 1.00 94.88 89 ILE A O 1
ATOM 658 N N . GLU A 1 90 ? 11.763 -0.342 -8.624 1.00 92.81 90 GLU A N 1
ATOM 659 C CA . GLU A 1 90 ? 10.844 0.633 -8.034 1.00 92.81 90 GLU A CA 1
ATOM 660 C C . GLU A 1 90 ? 9.385 0.156 -8.092 1.00 92.81 90 GLU A C 1
ATOM 662 O O . GLU A 1 90 ? 8.659 0.234 -7.096 1.00 92.81 90 GLU A O 1
ATOM 667 N N . VAL A 1 91 ? 8.967 -0.401 -9.232 1.00 94.75 91 VAL A N 1
ATOM 668 C CA . VAL A 1 91 ? 7.626 -0.968 -9.439 1.00 94.75 91 VAL A CA 1
ATOM 669 C C . VAL A 1 91 ? 7.384 -2.161 -8.523 1.00 94.75 91 VAL A C 1
ATOM 671 O O . VAL A 1 91 ? 6.379 -2.194 -7.809 1.00 94.75 91 VAL A O 1
ATOM 674 N N . LEU A 1 92 ? 8.303 -3.129 -8.512 1.00 95.12 92 LEU A N 1
ATOM 675 C CA . LEU A 1 92 ? 8.199 -4.327 -7.678 1.00 95.12 92 LEU A CA 1
ATOM 676 C C . LEU A 1 92 ? 8.257 -3.979 -6.191 1.00 95.12 92 LEU A C 1
ATOM 678 O O . LEU A 1 92 ? 7.455 -4.487 -5.407 1.00 95.12 92 LEU A O 1
ATOM 682 N N . GLY A 1 93 ? 9.163 -3.081 -5.807 1.00 95.38 93 GLY A N 1
ATOM 683 C CA . GLY A 1 93 ? 9.300 -2.588 -4.442 1.00 95.38 93 GLY A CA 1
ATOM 684 C C . GLY A 1 93 ? 8.035 -1.882 -3.969 1.00 95.38 93 GLY A C 1
ATOM 685 O O . GLY A 1 93 ? 7.554 -2.155 -2.872 1.00 95.38 93 GLY A O 1
ATOM 686 N N . SER A 1 94 ? 7.436 -1.045 -4.816 1.00 94.25 94 SER A N 1
ATOM 687 C CA . SER A 1 94 ? 6.176 -0.362 -4.514 1.00 94.25 94 SER A CA 1
ATOM 688 C C . SER A 1 94 ? 4.998 -1.338 -4.431 1.00 94.25 94 SER A C 1
ATOM 690 O O . SER A 1 94 ? 4.208 -1.257 -3.494 1.00 94.25 94 SER A O 1
ATOM 692 N N . ALA A 1 95 ? 4.891 -2.311 -5.341 1.00 94.12 95 ALA A N 1
ATOM 693 C CA . ALA A 1 95 ? 3.860 -3.352 -5.275 1.00 94.12 95 ALA A CA 1
ATOM 694 C C . ALA A 1 95 ? 3.989 -4.207 -3.998 1.00 94.12 95 ALA A C 1
ATOM 696 O O . ALA A 1 95 ? 2.996 -4.460 -3.309 1.00 94.12 95 ALA A O 1
ATOM 697 N N . GLY A 1 96 ? 5.218 -4.590 -3.642 1.00 95.19 96 GLY A N 1
ATOM 698 C CA . GLY A 1 96 ? 5.525 -5.290 -2.396 1.00 95.19 96 GLY A CA 1
ATOM 699 C C . GLY A 1 96 ? 5.183 -4.451 -1.165 1.00 95.19 96 GLY A C 1
ATOM 700 O O . GLY A 1 96 ? 4.539 -4.945 -0.241 1.00 95.19 96 GLY A O 1
ATOM 701 N N . ALA A 1 97 ? 5.527 -3.164 -1.174 1.00 95.31 97 ALA A N 1
ATOM 702 C CA . ALA A 1 97 ? 5.180 -2.221 -0.117 1.00 95.31 97 ALA A CA 1
ATOM 703 C C . ALA A 1 97 ? 3.662 -2.104 0.093 1.00 95.31 97 ALA A C 1
ATOM 705 O O . ALA A 1 97 ? 3.204 -2.138 1.237 1.00 95.31 97 ALA A O 1
ATOM 706 N N . ILE A 1 98 ? 2.869 -2.034 -0.982 1.00 94.50 98 ILE A N 1
ATOM 707 C CA . ILE A 1 98 ? 1.399 -2.024 -0.894 1.00 94.50 98 ILE A CA 1
ATOM 708 C C . ILE A 1 98 ? 0.898 -3.303 -0.217 1.00 94.50 98 ILE A C 1
ATOM 710 O O . ILE A 1 98 ? 0.134 -3.234 0.751 1.00 94.50 98 ILE A O 1
ATOM 714 N N . ALA A 1 99 ? 1.345 -4.466 -0.702 1.00 94.25 99 ALA A N 1
ATOM 715 C CA . ALA A 1 99 ? 0.929 -5.762 -0.173 1.00 94.25 99 ALA A CA 1
ATOM 716 C C . ALA A 1 99 ? 1.264 -5.899 1.322 1.00 94.25 99 ALA A C 1
ATOM 718 O O . ALA A 1 99 ? 0.396 -6.258 2.123 1.00 94.25 99 ALA A O 1
ATOM 719 N N . LEU A 1 100 ? 2.494 -5.549 1.708 1.00 95.38 100 LEU A N 1
ATOM 720 C CA . LEU A 1 100 ? 2.954 -5.592 3.095 1.00 95.38 100 LEU A CA 1
ATOM 721 C C . LEU A 1 100 ? 2.191 -4.605 3.985 1.00 95.38 100 LEU A C 1
ATOM 723 O O . LEU A 1 100 ? 1.784 -4.975 5.087 1.00 95.38 100 LEU A O 1
ATOM 727 N N . GLY A 1 101 ? 1.954 -3.379 3.515 1.00 94.25 101 GLY A N 1
ATOM 728 C CA . GLY A 1 101 ? 1.232 -2.354 4.270 1.00 94.25 101 GLY A CA 1
ATOM 729 C C . GLY A 1 101 ? -0.199 -2.776 4.604 1.00 94.25 101 GLY A C 1
ATOM 730 O O . GLY A 1 101 ? -0.628 -2.688 5.756 1.00 94.25 101 GLY A O 1
ATOM 731 N N . ILE A 1 102 ? -0.929 -3.313 3.624 1.00 91.56 102 ILE A N 1
ATOM 732 C CA . ILE A 1 102 ? -2.302 -3.792 3.839 1.00 91.56 102 ILE A CA 1
ATOM 733 C C . ILE A 1 102 ? -2.307 -5.030 4.736 1.00 91.56 102 ILE A C 1
ATOM 735 O O . ILE A 1 102 ? -3.085 -5.092 5.690 1.00 91.56 102 ILE A O 1
ATOM 739 N N . MET A 1 103 ? -1.427 -6.000 4.464 1.00 92.81 103 MET A N 1
ATOM 740 C CA . MET A 1 103 ? -1.328 -7.232 5.249 1.00 92.81 103 MET A CA 1
ATOM 741 C C . MET A 1 103 ? -1.040 -6.934 6.723 1.00 92.81 103 MET A C 1
ATOM 743 O O . MET A 1 103 ? -1.681 -7.521 7.600 1.00 92.81 103 MET A O 1
ATOM 747 N N . LEU A 1 104 ? -0.135 -5.991 6.997 1.00 94.25 104 LEU A N 1
ATOM 748 C CA . LEU A 1 104 ? 0.188 -5.532 8.345 1.00 94.25 104 LEU A CA 1
ATOM 749 C C . LEU A 1 104 ? -1.064 -5.025 9.067 1.00 94.25 104 LEU A C 1
ATOM 751 O O . LEU A 1 104 ? -1.372 -5.470 10.176 1.00 94.25 104 LEU A O 1
ATOM 755 N N . ILE A 1 105 ? -1.824 -4.137 8.429 1.00 92.62 105 ILE A N 1
ATOM 756 C CA . ILE A 1 105 ? -3.014 -3.560 9.050 1.00 92.62 105 ILE A CA 1
ATOM 757 C C . ILE A 1 105 ? -4.116 -4.600 9.236 1.00 92.62 105 ILE A C 1
ATOM 759 O O . ILE A 1 105 ? -4.661 -4.721 10.338 1.00 92.62 105 ILE A O 1
ATOM 763 N N . SER A 1 106 ? -4.399 -5.418 8.225 1.00 87.94 106 SER A N 1
ATOM 764 C CA . SER A 1 106 ? -5.366 -6.508 8.359 1.00 87.94 106 SER A CA 1
ATOM 765 C C . SER A 1 106 ? -4.987 -7.472 9.491 1.0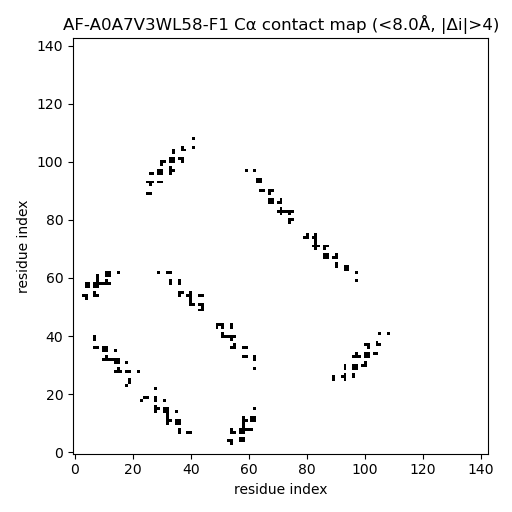0 87.94 106 SER A C 1
ATOM 767 O O . SER A 1 106 ? -5.862 -7.887 10.256 1.00 87.94 106 SER A O 1
ATOM 769 N N . ALA A 1 107 ? -3.700 -7.791 9.667 1.00 90.12 107 ALA A N 1
ATOM 770 C CA . ALA A 1 107 ? -3.229 -8.614 10.780 1.00 90.12 107 ALA A CA 1
ATOM 771 C C . ALA A 1 107 ? -3.473 -7.934 12.138 1.00 90.12 107 ALA A C 1
ATOM 773 O O . ALA A 1 107 ? -4.061 -8.546 13.035 1.00 90.12 107 ALA A O 1
ATOM 774 N N . MET A 1 108 ? -3.118 -6.654 12.281 1.00 90.25 108 MET A N 1
ATOM 775 C CA . MET 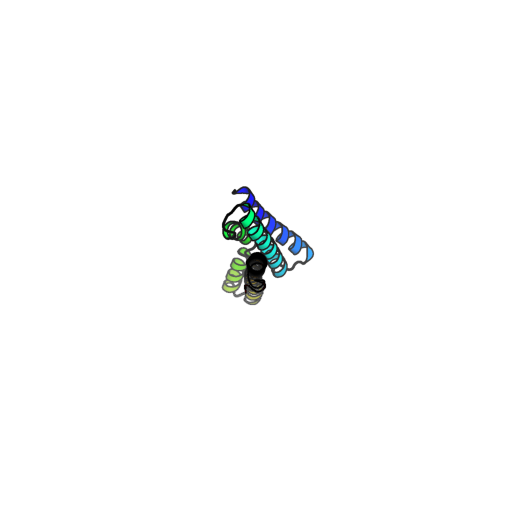A 1 108 ? -3.348 -5.892 13.516 1.00 90.25 108 MET A CA 1
ATOM 776 C C . MET A 1 108 ? -4.832 -5.851 13.908 1.00 90.25 108 MET A C 1
ATOM 778 O O . MET A 1 108 ? -5.177 -6.058 15.076 1.00 90.25 108 MET A O 1
ATOM 782 N N . PHE A 1 109 ? -5.734 -5.616 12.951 1.00 86.81 109 PHE A N 1
ATOM 783 C CA . PHE A 1 109 ? -7.175 -5.567 13.218 1.00 86.81 109 PHE A CA 1
ATOM 784 C C . PHE A 1 109 ? -7.770 -6.945 13.543 1.00 86.81 109 PHE A C 1
ATOM 786 O O . PHE A 1 109 ? -8.642 -7.035 14.418 1.00 86.81 109 PHE A O 1
ATOM 793 N N . ARG A 1 110 ? -7.279 -8.019 12.908 1.00 84.62 110 ARG A N 1
ATOM 794 C CA . ARG A 1 110 ? -7.660 -9.404 13.240 1.00 84.62 110 ARG A CA 1
ATOM 795 C C . ARG A 1 110 ? -7.243 -9.780 14.661 1.00 84.62 110 ARG A C 1
ATOM 797 O O . ARG A 1 110 ? -8.071 -10.293 15.414 1.00 84.62 110 ARG A O 1
ATOM 804 N N . VAL A 1 111 ? -6.006 -9.472 15.056 1.00 86.81 111 VAL A N 1
ATOM 805 C CA . VAL A 1 111 ? -5.499 -9.742 16.414 1.00 86.81 111 VAL A CA 1
ATOM 806 C C . VAL A 1 111 ? -6.313 -8.978 17.461 1.00 86.81 111 VAL A C 1
ATOM 808 O O . VAL A 1 111 ? -6.766 -9.575 18.438 1.00 86.81 111 VAL A O 1
ATOM 811 N N . LYS A 1 112 ? -6.591 -7.685 17.232 1.00 81.50 112 LYS A N 1
ATOM 812 C CA . LYS A 1 112 ? -7.439 -6.878 18.130 1.00 81.50 112 LYS A CA 1
ATOM 813 C C . LYS A 1 112 ? -8.840 -7.472 18.306 1.00 81.50 112 LYS A C 1
ATOM 815 O O . LYS A 1 112 ? -9.354 -7.482 19.424 1.00 81.50 112 LYS A O 1
ATOM 820 N N . LYS A 1 113 ? -9.453 -7.985 17.230 1.00 78.56 113 LYS A N 1
ATOM 821 C CA . LYS A 1 113 ? -10.769 -8.643 17.299 1.00 78.56 113 LYS A CA 1
ATOM 822 C C . LYS A 1 113 ? -10.708 -9.908 18.163 1.00 78.56 113 LYS A C 1
ATOM 824 O O . LYS A 1 113 ? -11.464 -10.002 19.129 1.00 78.56 113 LYS A O 1
ATOM 829 N N . LYS A 1 114 ? -9.753 -10.802 17.882 1.00 76.69 114 LYS A N 1
ATOM 830 C CA . LYS A 1 114 ? -9.581 -12.074 18.603 1.00 76.69 114 LYS A CA 1
ATOM 831 C C . LYS A 1 114 ? -9.318 -11.866 20.103 1.00 76.69 114 LYS A C 1
ATOM 833 O O . LYS A 1 114 ? -9.889 -12.556 20.939 1.00 76.69 114 LYS A O 1
ATOM 838 N N . LEU A 1 115 ? -8.522 -10.855 20.467 1.00 74.94 115 LEU A N 1
ATOM 839 C CA . LEU A 1 115 ? -8.282 -10.500 21.875 1.00 74.94 115 LEU A CA 1
ATOM 840 C C . LEU A 1 115 ? -9.541 -9.985 22.591 1.00 74.94 115 LEU A C 1
ATOM 842 O O . LEU A 1 115 ? -9.709 -10.230 23.787 1.00 74.94 115 LEU A O 1
ATOM 846 N N . SER A 1 116 ? -10.413 -9.257 21.888 1.00 69.75 116 SER A N 1
ATOM 847 C CA . SER A 1 116 ? -11.650 -8.731 22.478 1.00 69.75 116 SER A CA 1
ATOM 848 C C . SER A 1 116 ? -12.690 -9.823 22.756 1.00 69.75 116 SER A C 1
ATOM 850 O O . SER A 1 116 ? -13.425 -9.724 23.738 1.00 69.75 116 SER A O 1
ATOM 852 N N . GLU A 1 117 ? -12.710 -10.878 21.939 1.00 70.50 117 GLU A N 1
ATOM 853 C CA . GLU A 1 117 ? -13.603 -12.033 22.090 1.00 70.50 117 GLU A CA 1
ATOM 854 C C . GLU A 1 117 ? -13.160 -12.908 23.277 1.00 70.50 117 GLU A C 1
ATOM 856 O O . GLU A 1 117 ? -13.961 -13.143 24.183 1.00 70.50 117 GLU A O 1
ATOM 861 N N . ASN A 1 118 ? -11.861 -13.217 23.398 1.00 72.19 118 ASN A N 1
ATOM 862 C CA . ASN A 1 118 ? -11.320 -13.971 24.542 1.00 72.19 118 ASN A CA 1
ATOM 863 C C . ASN A 1 118 ? -11.545 -13.277 25.902 1.00 72.19 118 ASN A C 1
ATOM 865 O O . ASN A 1 118 ? -11.690 -13.939 26.932 1.00 72.19 118 ASN A O 1
ATOM 869 N N . LYS A 1 119 ? -11.566 -11.935 25.945 1.00 65.81 119 LYS A N 1
ATOM 870 C CA . LYS A 1 119 ? -11.885 -11.190 27.180 1.00 65.81 119 LYS A CA 1
ATOM 871 C C . LYS A 1 119 ? -13.360 -11.311 27.575 1.00 65.81 119 LYS A C 1
ATOM 873 O O . LYS A 1 119 ? -13.661 -11.261 28.767 1.00 65.81 119 LYS A O 1
ATOM 878 N N . ARG A 1 120 ? -14.274 -11.451 26.609 1.00 61.88 120 ARG A N 1
ATOM 879 C CA . ARG A 1 120 ? -15.715 -11.600 26.871 1.00 61.88 120 ARG A CA 1
ATOM 880 C C . ARG A 1 120 ? -16.046 -12.992 27.403 1.00 61.88 120 ARG A C 1
ATOM 882 O O . ARG A 1 120 ? -16.788 -13.073 28.378 1.00 61.88 120 ARG A O 1
ATOM 889 N N . GLU A 1 121 ? -15.428 -14.038 26.858 1.00 67.38 121 GLU A N 1
ATOM 890 C CA . GLU A 1 121 ? -15.581 -15.411 27.369 1.00 67.38 121 GLU A CA 1
ATOM 891 C C . GLU A 1 121 ? -15.107 -15.530 28.821 1.00 67.38 121 GLU A C 1
ATOM 893 O O . GLU A 1 121 ? -15.859 -15.984 29.682 1.00 67.38 121 GLU A O 1
ATOM 898 N N . LYS A 1 122 ? -13.908 -15.022 29.147 1.00 64.44 122 LYS A N 1
ATOM 899 C CA . LYS A 1 122 ? -13.389 -15.079 30.527 1.00 64.44 122 LYS A CA 1
ATOM 900 C C . LYS A 1 122 ? -14.268 -14.335 31.538 1.00 64.44 122 LYS A C 1
ATOM 902 O O . LYS A 1 122 ? -14.387 -14.782 32.675 1.00 64.44 122 LYS A O 1
ATOM 907 N N . LYS A 1 123 ? -14.902 -13.227 31.134 1.00 65.50 123 LYS A N 1
ATOM 908 C CA . LYS A 1 123 ? -15.798 -12.457 32.011 1.00 65.50 123 LYS A CA 1
ATOM 909 C C . LYS A 1 123 ? -17.112 -13.203 32.294 1.00 65.50 123 LYS A C 1
ATOM 911 O O . LYS A 1 123 ? -17.594 -13.149 33.422 1.00 65.50 123 LYS A O 1
ATOM 916 N N . GLN A 1 124 ? -17.651 -13.928 31.311 1.00 65.50 124 GLN A N 1
ATOM 917 C CA . GLN A 1 124 ? -18.863 -14.748 31.470 1.00 65.50 124 GLN A CA 1
ATOM 918 C C . GLN A 1 124 ? -18.613 -15.981 32.352 1.00 65.50 124 GLN A C 1
ATOM 920 O O . GLN A 1 124 ? -19.400 -16.259 33.255 1.00 65.50 124 GLN A O 1
ATOM 925 N N . LEU A 1 125 ? -17.466 -16.646 32.170 1.00 66.62 125 LEU A N 1
ATOM 926 C CA . LEU A 1 125 ? -17.024 -17.754 33.025 1.00 66.62 125 LEU A CA 1
ATOM 927 C C . LEU A 1 125 ? -16.842 -17.313 34.489 1.00 66.62 125 LEU A C 1
ATOM 929 O O . LEU A 1 125 ? -17.261 -18.024 35.400 1.00 66.62 125 LEU A O 1
ATOM 933 N N . SER A 1 126 ? -16.296 -16.113 34.733 1.00 62.69 126 SER A N 1
ATOM 934 C CA . SER A 1 126 ? -16.168 -15.583 36.099 1.00 62.69 126 SER A CA 1
ATOM 935 C C . SER A 1 126 ? -17.505 -15.203 36.748 1.00 62.69 126 SER A C 1
ATOM 937 O O . SER A 1 126 ? -17.661 -15.413 37.944 1.00 62.69 126 SER A O 1
ATOM 939 N N . SER A 1 127 ? -18.491 -14.693 35.995 1.00 61.34 127 SER A N 1
ATOM 940 C CA . SER A 1 127 ? -19.802 -14.340 36.569 1.00 61.34 127 SER A CA 1
ATOM 941 C C . SER A 1 127 ? -20.678 -15.560 36.868 1.00 61.34 127 SER A C 1
ATOM 943 O O . SER A 1 127 ? -21.470 -15.526 37.808 1.00 61.34 127 SER A O 1
ATOM 945 N N . GLN A 1 128 ? -20.530 -16.641 36.095 1.00 61.47 128 GLN A N 1
ATOM 946 C CA . GLN A 1 128 ? -21.267 -17.888 36.315 1.00 61.47 128 GLN A CA 1
ATOM 947 C C . GLN A 1 128 ? -20.724 -18.657 37.531 1.00 61.47 128 GLN A C 1
ATOM 949 O O . GLN A 1 128 ? -21.506 -19.176 38.324 1.00 61.47 128 GLN A O 1
ATOM 954 N N . ASN A 1 129 ? -19.403 -18.645 37.745 1.00 60.06 129 ASN A N 1
ATOM 955 C CA . ASN A 1 129 ? -18.777 -19.326 38.883 1.00 60.06 129 ASN A CA 1
ATOM 956 C C . ASN A 1 129 ? -19.033 -18.623 40.235 1.00 60.06 129 ASN A C 1
ATOM 958 O O . ASN A 1 129 ? -19.004 -19.267 41.277 1.00 60.06 129 ASN A O 1
ATOM 962 N N . SER A 1 130 ? -19.326 -17.315 40.238 1.00 59.28 130 SER A N 1
ATOM 963 C CA . SER A 1 130 ? -19.687 -16.567 41.457 1.00 59.28 130 SER A CA 1
ATOM 964 C C . SER A 1 130 ? -21.158 -16.702 41.870 1.00 59.28 130 SER A C 1
ATOM 966 O O . SER A 1 130 ? -21.471 -16.435 43.024 1.00 59.28 130 SER A O 1
ATOM 968 N N . SER A 1 131 ? -22.059 -17.117 40.969 1.00 57.41 131 SER A N 1
ATOM 969 C CA . SER A 1 131 ? -23.488 -17.313 41.293 1.00 57.41 131 SER A CA 1
ATOM 970 C C . SER A 1 131 ? -23.851 -18.766 41.636 1.00 57.41 131 SER A C 1
ATOM 972 O O . SER A 1 131 ? -24.960 -19.014 42.091 1.00 57.41 131 SER A O 1
ATOM 974 N N . GLY A 1 132 ? -22.937 -19.725 41.433 1.00 52.09 132 GLY A N 1
ATOM 975 C CA . GLY A 1 132 ? -23.171 -21.159 41.674 1.00 52.09 132 GLY A CA 1
ATOM 976 C C . GLY A 1 132 ? -22.518 -21.749 42.932 1.00 52.09 132 GLY A C 1
ATOM 977 O O . GLY A 1 132 ? -22.617 -22.950 43.141 1.00 52.09 132 GLY A O 1
ATOM 978 N N . GLY A 1 133 ? -21.822 -20.950 43.752 1.00 50.97 133 GLY A N 1
ATOM 979 C CA . GLY A 1 133 ? -20.981 -21.447 44.856 1.00 50.97 133 GLY A CA 1
ATOM 980 C C . GLY A 1 133 ? -21.541 -21.280 46.274 1.00 50.97 133 GLY A C 1
ATOM 981 O O . GLY A 1 133 ? -20.765 -21.350 47.221 1.00 50.97 133 GLY A O 1
ATOM 982 N N . GLY A 1 134 ? -22.835 -20.986 46.442 1.00 50.62 134 GLY A N 1
ATOM 983 C CA . GLY A 1 134 ? -23.383 -20.502 47.719 1.00 50.62 134 GLY A CA 1
ATOM 984 C C . GLY A 1 134 ? -24.467 -21.344 48.391 1.00 50.62 134 GLY A C 1
ATOM 985 O O . GLY A 1 134 ? -25.077 -20.840 49.329 1.00 50.62 134 GLY A O 1
ATOM 986 N N . SER A 1 135 ? -24.765 -22.567 47.947 1.00 48.38 135 SER A N 1
ATOM 987 C CA . SER A 1 135 ? -25.916 -23.295 48.501 1.00 48.38 135 SER A CA 1
ATOM 988 C C . SER A 1 135 ? -25.737 -24.804 48.593 1.00 48.38 135 SER A C 1
ATOM 990 O O . SER A 1 135 ? -26.656 -25.512 48.225 1.00 48.38 135 SER A O 1
ATOM 992 N N . ASP A 1 136 ? -24.595 -25.288 49.085 1.00 53.69 136 ASP A N 1
ATOM 993 C CA . ASP A 1 136 ? -24.485 -26.643 49.638 1.00 53.69 136 ASP A CA 1
ATOM 994 C C . ASP A 1 136 ? -23.354 -26.693 50.679 1.00 53.69 136 ASP A C 1
ATOM 996 O O . ASP A 1 136 ? -22.296 -26.098 50.491 1.00 53.69 136 ASP A O 1
ATOM 1000 N N . VAL A 1 137 ? -23.583 -27.432 51.769 1.00 53.19 137 VAL A N 1
ATOM 1001 C CA . VAL A 1 137 ? -22.708 -27.643 52.946 1.00 53.19 137 VAL A CA 1
ATOM 1002 C C . VAL A 1 137 ? -22.832 -26.604 54.076 1.00 53.19 137 VAL A C 1
ATOM 1004 O O . VAL A 1 137 ? -21.854 -26.063 54.580 1.00 53.19 137 VAL A O 1
ATOM 1007 N N . ASN A 1 138 ? -24.056 -26.400 54.570 1.00 52.19 138 ASN A N 1
ATOM 1008 C CA . ASN A 1 138 ? -24.269 -26.318 56.020 1.00 52.19 138 ASN A CA 1
ATOM 1009 C C . ASN A 1 138 ? -25.685 -26.801 56.374 1.00 52.19 138 ASN A C 1
ATOM 1011 O O . ASN A 1 138 ? -26.619 -26.012 56.469 1.00 52.19 138 ASN A O 1
ATOM 1015 N N . SER A 1 139 ? -25.855 -28.116 56.526 1.00 51.28 139 SER A N 1
ATOM 1016 C CA . SER A 1 139 ? -26.966 -28.658 57.313 1.00 51.28 139 SER A CA 1
ATOM 1017 C C . SER A 1 139 ? -26.395 -29.104 58.660 1.00 51.28 139 SER A C 1
ATOM 1019 O O . SER A 1 139 ? -25.690 -30.115 58.702 1.00 51.28 139 SER A O 1
ATOM 1021 N N . PRO A 1 140 ? -26.617 -28.334 59.741 1.00 56.81 140 PRO A N 1
ATOM 1022 C CA . PRO A 1 140 ? -26.302 -28.771 61.092 1.00 56.81 140 PRO A CA 1
ATOM 1023 C C . PRO A 1 140 ? -27.180 -29.970 61.456 1.00 56.81 140 PRO A C 1
ATOM 1025 O O . PRO A 1 140 ? -28.294 -30.111 60.954 1.00 56.81 140 PRO A O 1
ATOM 1028 N N . GLY A 1 141 ? -26.635 -30.839 62.307 1.00 58.19 141 GLY A N 1
ATOM 1029 C CA . GLY A 1 141 ? -27.224 -32.118 62.681 1.00 58.19 141 GLY A CA 1
ATOM 1030 C C . GLY A 1 141 ? -28.730 -32.077 62.942 1.00 58.19 141 GLY A C 1
ATOM 1031 O O . GLY A 1 141 ? -29.233 -31.233 63.682 1.00 58.19 141 GLY A O 1
ATOM 1032 N N . ALA A 1 142 ? -29.422 -33.052 62.365 1.00 46.72 142 ALA A N 1
ATOM 1033 C CA . ALA A 1 142 ? -30.717 -33.507 62.827 1.00 46.72 142 ALA A CA 1
ATOM 1034 C C . ALA A 1 142 ? -30.512 -34.915 63.400 1.00 46.72 142 ALA A C 1
ATOM 1036 O O . ALA A 1 142 ? -30.161 -35.834 62.665 1.00 46.72 142 ALA A O 1
ATOM 1037 N N . LEU A 1 143 ? -30.608 -34.947 64.731 1.00 46.38 143 LEU A N 1
ATOM 1038 C CA . LEU A 1 143 ? -30.910 -36.032 65.675 1.00 46.38 143 LEU A CA 1
ATOM 1039 C C . LEU A 1 143 ? -30.986 -37.466 65.132 1.00 46.38 143 LEU A C 1
ATOM 1041 O O . LEU A 1 143 ? -31.873 -37.740 64.294 1.00 46.38 143 LEU A O 1
#

Sequence (143 aa):
RFLWVGLSGALGWFVYAWLNNITSQVILSTFAGAVAVGIYSESMARILKSPSTIFSVSGIIPLVPGIGAYNTAMHMVEGNVSKAVGSGIEVLGSAGAIALGIMLISAMFRVKKKLSENKREKKQLSSQNSSGGGSDVNSPGAL

Solvent-accessible surface area (backbone atoms only — not comparable to full-atom values): 7411 Å² total; per-residue (Å²): 118,66,66,64,31,53,48,28,23,52,49,13,45,49,47,21,55,56,39,28,73,75,67,71,38,65,40,61,15,30,20,53,11,26,32,50,16,28,52,51,13,58,54,47,20,67,76,66,76,40,70,36,63,62,26,33,55,45,13,43,61,79,62,55,53,59,68,39,47,52,50,16,55,48,26,50,75,72,65,39,53,71,60,14,51,55,34,40,50,50,30,51,45,27,54,50,25,34,54,51,23,33,51,52,41,54,48,54,54,50,51,54,51,55,55,56,51,57,54,51,53,55,54,52,55,54,56,54,59,70,73,70,75,83,85,82,88,84,79,77,87,80,134

Radius of gyration: 26.03 Å; Cα contacts (8 Å, |Δi|>4): 145; chains: 1; bounding box: 51×52×92 Å

Second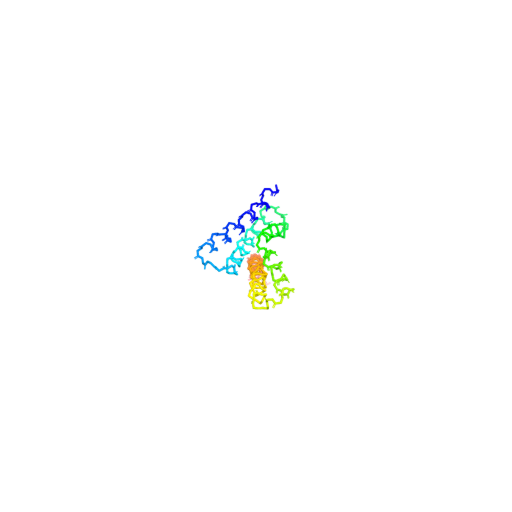ary structure (DSSP, 8-state):
-HHHHHHHHHHHHHHHHHHHHHH--HHHHHHHHHHHHHHHHHHHHHHTTS-HHHHHHHHHGGGS-HHHHHHHHHHHHTT-HHHHHHHHHHHHHHHHHHHHHHHHHHHHHHHHHHHHHHHHHHHHHHHHHHHSSSSSS------

Mean predicted aligned error: 10.21 Å

Foldseek 3Di:
DVVLLLVLQVQLVVQLVVVCVVPVQLLVSLLRSLLSQLQSLLVVCVVVVHHSCSSNVSNCVVSQVPVLVVVLVVCVVVVVVVSNVVSVCSNVSSVVSNVVSNVVSVVVSVVVVVVVVVVVVVVVVVVVVVVPPPDDPDDPDDD

pLDDT: mean 83.3, std 13.33, range [46.38, 96.44]

Nearest PDB structures (foldseek):
  8e0m-assembly3_G  TM=4.538E-01  e=2.860E+00  synthetic construct